Protein AF-C4MKK3-F1 (afdb_monomer)

Radius of gyration: 14.97 Å; Cα contacts (8 Å, |Δi|>4): 66; chains: 1; bounding box: 34×22×38 Å

pLDDT: mean 92.18, std 7.25, range [73.25, 98.06]

Mean predicted aligned error: 3.91 Å

InterPro domains:
  IPR036393 Acetylglutamate kinase-like superfamily [G3DSA:3.40.1160.10] (1-71)
  IPR036393 Acetylglutamate kinase-like superfamily [SSF53633] (2-70)

Nearest PDB structures (foldseek):
  7bix-assembly1_B  TM=9.824E-01  e=4.143E-04  Mycobacterium tuberculosis H37Rv
  7bes-assembly1_A  TM=9.893E-01  e=5.117E-04  Mycobacterium tuberculosis
  7bix-assembly2_J  TM=9.812E-01  e=4.445E-04  Mycobacterium tuberculosis H37Rv
  7bix-assembly2_I  TM=9.793E-01  e=5.890E-04  Mycobacterium tuberculosis H37Rv

Solvent-accessible surface area (backbone atoms only — not comparable to full-atom values): 4307 Å² total; per-residue (Å²): 107,74,60,58,44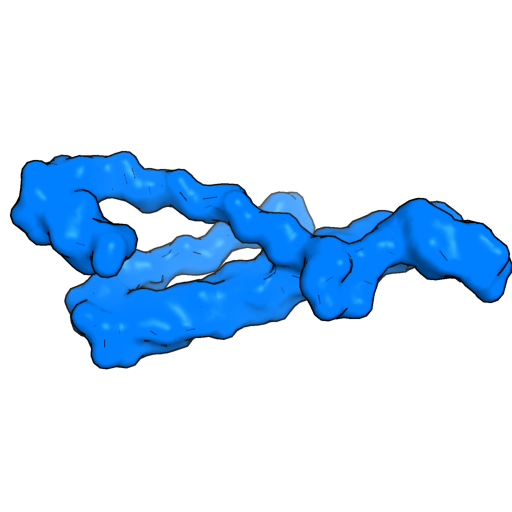,46,74,74,69,48,88,85,84,86,88,65,75,16,71,91,78,32,48,23,69,64,37,30,75,73,71,43,58,50,70,60,23,42,52,50,19,54,50,29,18,50,54,47,42,53,53,50,38,52,53,34,47,76,70,75,34,95,68,84,82,83,67,98,62,93,127

Foldseek 3Di:
DVVVCVVVVHDDDDQFWQVVPADLVVVVVVVDDSVVSVVVRLVSSVVVQVVVCVVCVVVVHDDDDDGPDDD

Organism: NCBI:txid29498

Sequence (71 aa):
EVKELVELGVQVGVVIGGGNLFRGAGLAEAGMNRVVGDHMGMLATVMNGLAMRDALHRAYVNARVMSAIPL

Secondary structure (DSSP, 8-state):
-HHHHHHTT---------TTT--HHHHHHTT--HHHHHHHHHHHHHHHHHHHHHHHHHTT-------SS--

Structure (mmCIF, N/CA/C/O backbone):
data_AF-C4MKK3-F1
#
_entry.id   AF-C4MKK3-F1
#
loop_
_atom_site.group_PDB
_atom_site.id
_atom_site.type_symbol
_atom_site.label_atom_id
_atom_site.label_alt_id
_atom_site.label_comp_id
_atom_site.label_asym_id
_atom_site.label_entity_id
_atom_site.label_seq_id
_atom_site.pdbx_PDB_ins_code
_atom_site.Cartn_x
_atom_site.Cartn_y
_atom_site.Cartn_z
_atom_site.occupancy
_atom_site.B_iso_or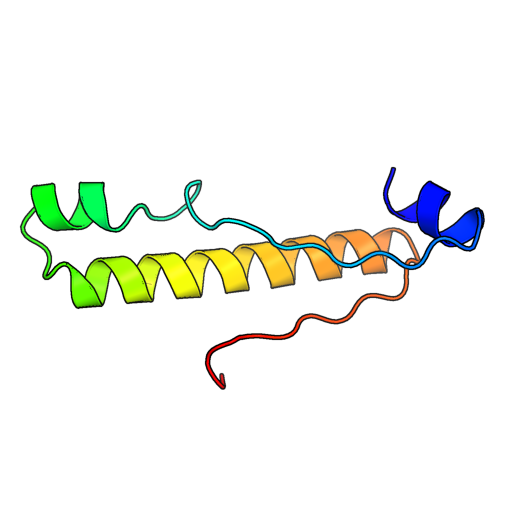_equiv
_atom_site.auth_seq_id
_atom_site.auth_comp_id
_atom_site.auth_asym_id
_atom_site.auth_atom_id
_atom_site.pdbx_PDB_model_num
ATOM 1 N N . GLU A 1 1 ? -7.768 8.347 11.031 1.00 89.31 1 GLU A N 1
ATOM 2 C CA . GLU A 1 1 ? -8.754 8.261 9.934 1.00 89.31 1 GLU A CA 1
ATOM 3 C C . GLU A 1 1 ? -9.176 6.823 9.640 1.00 89.31 1 GLU A C 1
ATOM 5 O O . GLU A 1 1 ? -10.258 6.456 10.062 1.00 89.31 1 GLU A O 1
ATOM 10 N N . VAL A 1 2 ? -8.345 5.957 9.036 1.00 94.62 2 VAL A N 1
ATOM 11 C CA . VAL A 1 2 ? -8.770 4.563 8.728 1.00 94.62 2 VAL A CA 1
ATOM 12 C C . VAL A 1 2 ? -9.255 3.797 9.967 1.00 94.62 2 VAL A C 1
ATOM 14 O O . VAL A 1 2 ? -10.252 3.089 9.897 1.00 94.62 2 VAL A O 1
ATOM 17 N N . LYS A 1 3 ? -8.591 3.981 11.116 1.00 96.00 3 LYS A N 1
ATOM 18 C CA . LYS A 1 3 ? -9.006 3.397 12.400 1.00 96.00 3 LYS A CA 1
ATOM 19 C C . LYS A 1 3 ? -10.444 3.758 12.785 1.00 96.00 3 LYS A C 1
ATOM 21 O O . LYS A 1 3 ? -11.207 2.875 13.140 1.00 96.00 3 LYS A O 1
ATOM 26 N N . GLU A 1 4 ? -10.801 5.031 12.663 1.00 97.19 4 GLU A N 1
ATOM 27 C CA . GLU A 1 4 ? -12.120 5.551 13.029 1.00 97.19 4 GLU A CA 1
ATOM 28 C C . GLU A 1 4 ? -13.216 4.945 12.145 1.00 97.19 4 GLU A C 1
ATOM 30 O O . GLU A 1 4 ? -14.246 4.512 12.645 1.00 97.19 4 GLU A O 1
ATOM 35 N N . LEU A 1 5 ? -12.961 4.801 10.838 1.00 97.12 5 LEU A N 1
ATOM 36 C CA . LEU A 1 5 ? -13.885 4.115 9.927 1.00 97.12 5 LEU A CA 1
ATOM 37 C C . LEU A 1 5 ? -14.121 2.657 10.345 1.00 97.12 5 LEU A C 1
ATOM 39 O O . LEU A 1 5 ? -15.258 2.188 10.354 1.00 97.12 5 LEU A O 1
ATOM 43 N N . VAL A 1 6 ? -13.052 1.948 10.714 1.00 96.62 6 VAL A N 1
ATOM 44 C CA . VAL A 1 6 ? -13.146 0.558 11.180 1.00 96.62 6 VAL A CA 1
ATOM 45 C C . VAL A 1 6 ? -13.897 0.472 12.515 1.00 96.62 6 VAL A C 1
ATOM 47 O O . VAL A 1 6 ? -14.715 -0.428 12.688 1.00 96.62 6 VAL A O 1
ATOM 50 N N . GLU A 1 7 ? -13.678 1.415 13.434 1.00 96.94 7 GLU A N 1
ATOM 51 C CA . GLU A 1 7 ? -14.397 1.505 14.717 1.00 96.94 7 GLU A CA 1
ATOM 52 C C . GLU A 1 7 ? -15.893 1.807 14.534 1.00 96.94 7 GLU A C 1
ATOM 54 O O . GLU A 1 7 ? -16.717 1.308 15.299 1.00 96.94 7 GLU A O 1
ATOM 59 N N . LEU A 1 8 ? -16.263 2.533 13.474 1.00 97.88 8 LEU A N 1
ATOM 60 C CA . LEU A 1 8 ? -17.654 2.742 13.052 1.00 97.88 8 LEU A CA 1
ATOM 61 C C . LEU A 1 8 ? -18.280 1.511 12.362 1.00 97.88 8 LEU A C 1
ATOM 63 O O . LEU A 1 8 ? -19.435 1.562 11.941 1.00 97.88 8 LEU A O 1
ATOM 67 N N . GLY A 1 9 ? -17.540 0.405 12.230 1.00 97.19 9 GLY A N 1
ATOM 68 C CA . GLY A 1 9 ? -18.008 -0.833 11.601 1.00 97.19 9 GLY A CA 1
ATOM 69 C C . GLY A 1 9 ? -17.922 -0.842 10.071 1.00 97.19 9 GLY A C 1
ATOM 70 O O . GLY A 1 9 ? -18.449 -1.758 9.435 1.00 97.19 9 GLY A O 1
A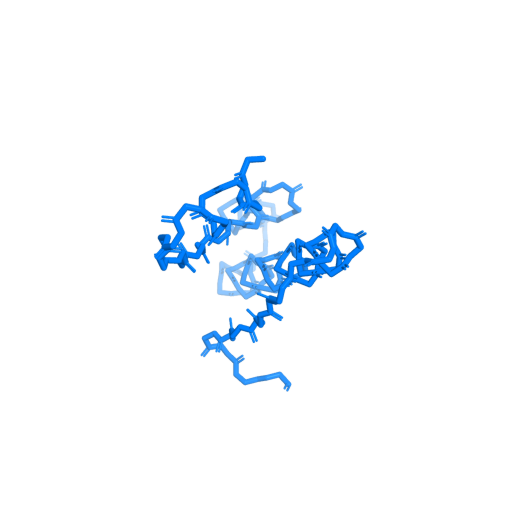TOM 71 N N . VAL A 1 10 ? -17.257 0.144 9.459 1.00 98.06 10 VAL A N 1
ATOM 72 C CA . VAL A 1 10 ? -17.075 0.207 8.003 1.00 98.06 10 VAL A CA 1
ATOM 73 C C . VAL A 1 10 ? -15.999 -0.787 7.565 1.00 98.06 10 VAL A C 1
ATOM 75 O O . VAL A 1 10 ? -14.897 -0.834 8.111 1.00 98.06 10 VAL A O 1
ATOM 78 N N . GLN A 1 11 ? -16.297 -1.564 6.525 1.00 97.56 11 GLN A N 1
ATOM 79 C CA . GLN A 1 11 ? -15.319 -2.436 5.878 1.00 97.56 11 GLN A CA 1
ATOM 80 C C . GLN A 1 11 ? -14.471 -1.625 4.894 1.00 97.56 11 GLN A C 1
ATOM 82 O O . GLN A 1 11 ? -14.997 -1.039 3.949 1.00 97.56 11 GLN A O 1
ATOM 87 N N . VAL A 1 12 ? -13.154 -1.588 5.113 1.00 97.31 12 VAL A N 1
ATOM 88 C CA . VAL A 1 12 ? -12.235 -0.735 4.346 1.00 97.31 12 VAL A CA 1
ATOM 89 C C . VAL A 1 12 ? -11.297 -1.578 3.483 1.00 97.31 12 VAL A C 1
ATOM 91 O O . VAL A 1 12 ? -10.562 -2.424 3.990 1.00 97.31 12 VAL A O 1
ATOM 94 N N . GLY A 1 13 ? -11.286 -1.298 2.177 1.00 97.44 13 GLY A N 1
ATOM 95 C CA . GLY A 1 13 ? -10.260 -1.749 1.235 1.00 97.44 13 GLY A CA 1
ATOM 96 C C . GLY A 1 13 ? -9.459 -0.555 0.718 1.00 97.44 13 GLY A C 1
ATOM 97 O O . GLY A 1 13 ? -10.044 0.461 0.349 1.00 97.44 13 GLY A O 1
ATOM 98 N N . VAL A 1 14 ? -8.128 -0.663 0.694 1.00 96.75 14 VAL A N 1
ATOM 99 C CA . VAL A 1 14 ? -7.234 0.423 0.257 1.00 96.75 14 VAL A CA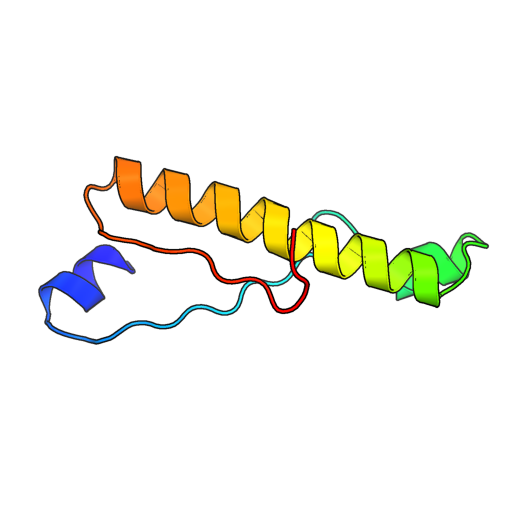 1
ATOM 100 C C . VAL A 1 14 ? -6.384 -0.039 -0.919 1.00 96.75 14 VAL A C 1
ATOM 102 O O . VAL A 1 14 ? -5.725 -1.074 -0.843 1.00 96.75 14 VAL A O 1
ATOM 105 N N . VAL A 1 15 ? -6.362 0.762 -1.986 1.00 97.12 15 VAL A N 1
ATOM 106 C CA . VAL A 1 15 ? -5.426 0.615 -3.107 1.00 97.12 15 VAL A CA 1
ATOM 107 C C . VAL A 1 15 ? -4.403 1.738 -3.014 1.00 97.12 15 VAL A C 1
ATOM 109 O O . VAL A 1 15 ? -4.769 2.912 -3.008 1.00 97.12 15 VAL A O 1
ATOM 112 N N . ILE A 1 16 ? -3.122 1.383 -2.930 1.00 95.94 16 ILE A N 1
ATOM 113 C CA . ILE A 1 16 ? -2.028 2.342 -2.767 1.00 95.94 16 ILE A CA 1
ATOM 114 C C . ILE A 1 16 ? -1.170 2.417 -4.031 1.00 95.94 16 ILE A C 1
ATOM 116 O O . ILE A 1 16 ? -0.805 1.399 -4.616 1.00 95.94 16 ILE A O 1
ATOM 120 N N . GLY A 1 17 ? -0.858 3.639 -4.464 1.00 95.06 17 GLY A N 1
ATOM 121 C CA . GLY A 1 17 ? 0.058 3.894 -5.576 1.00 95.06 17 GLY A CA 1
ATOM 122 C C . GLY A 1 17 ? 1.531 3.782 -5.162 1.00 95.06 17 GLY A C 1
ATOM 123 O O . GLY A 1 17 ? 1.847 3.789 -3.978 1.00 95.06 17 GLY A O 1
ATOM 124 N N . GLY A 1 18 ? 2.437 3.708 -6.143 1.00 93.69 18 GLY A N 1
ATOM 125 C CA . GLY A 1 18 ? 3.899 3.654 -5.953 1.00 93.69 18 GLY A CA 1
ATOM 126 C C . GLY A 1 18 ? 4.651 4.877 -6.497 1.00 93.69 18 GLY A C 1
ATOM 127 O O . GLY A 1 18 ? 5.880 4.909 -6.503 1.00 93.69 18 GLY A O 1
ATOM 128 N N . GLY A 1 19 ? 3.922 5.895 -6.972 1.00 89.88 19 GLY A N 1
ATOM 129 C CA . GLY A 1 19 ? 4.481 7.035 -7.713 1.00 89.88 19 GLY A CA 1
ATOM 130 C C . GLY A 1 19 ? 5.346 8.004 -6.898 1.00 89.88 19 GLY A C 1
ATOM 131 O O . GLY A 1 19 ? 5.893 8.943 -7.475 1.00 89.88 19 GLY A O 1
ATOM 132 N N . ASN A 1 20 ? 5.441 7.806 -5.581 1.00 88.75 20 ASN A N 1
ATOM 133 C CA . ASN A 1 20 ? 6.386 8.474 -4.681 1.00 88.75 20 ASN A CA 1
ATOM 134 C C . ASN A 1 20 ? 7.792 7.849 -4.715 1.00 88.75 20 ASN A C 1
ATOM 136 O O . ASN A 1 20 ? 8.735 8.514 -4.305 1.00 88.75 20 ASN A O 1
ATOM 140 N N . LEU A 1 21 ? 7.933 6.599 -5.174 1.00 84.56 21 LEU A N 1
ATOM 141 C CA . LEU A 1 21 ? 9.225 5.916 -5.303 1.00 84.56 21 LEU A CA 1
ATOM 142 C C . LEU A 1 21 ? 9.637 5.812 -6.771 1.00 84.56 21 LEU A C 1
ATOM 144 O O . LEU A 1 21 ? 10.692 6.305 -7.156 1.00 84.56 21 LEU A O 1
ATOM 148 N N . PHE A 1 22 ? 8.781 5.213 -7.602 1.00 82.31 22 PHE A N 1
ATOM 149 C CA . PHE A 1 22 ? 9.079 4.973 -9.011 1.00 82.31 22 PHE A CA 1
ATOM 150 C C . PHE A 1 22 ? 7.869 5.276 -9.890 1.00 82.31 22 PHE A C 1
ATOM 152 O O . PHE A 1 22 ? 6.734 4.906 -9.585 1.00 82.31 22 PHE A O 1
ATOM 159 N N . ARG A 1 23 ? 8.123 5.941 -11.019 1.00 79.50 23 ARG A N 1
ATOM 160 C CA . ARG A 1 23 ? 7.132 6.183 -12.072 1.00 79.50 23 ARG A CA 1
ATOM 161 C C . ARG A 1 23 ? 7.644 5.558 -13.363 1.00 79.50 23 ARG A C 1
ATOM 163 O O . ARG A 1 23 ? 8.619 6.051 -13.922 1.00 79.50 23 ARG A O 1
ATOM 170 N N . GLY A 1 24 ? 6.982 4.500 -13.836 1.00 73.25 24 GLY A N 1
ATOM 171 C CA . GLY A 1 24 ? 7.413 3.733 -15.014 1.00 73.25 24 GLY A CA 1
ATOM 172 C C . GLY A 1 24 ? 7.620 4.595 -16.263 1.00 73.25 24 GLY A C 1
ATOM 173 O O . GLY A 1 24 ? 8.622 4.440 -16.952 1.00 73.25 24 GLY A O 1
ATOM 174 N N . ALA A 1 25 ? 6.745 5.584 -16.490 1.00 74.00 25 ALA A N 1
ATOM 175 C CA . ALA A 1 25 ? 6.889 6.541 -17.591 1.00 74.00 25 ALA A CA 1
ATOM 176 C C . ALA A 1 25 ? 8.187 7.368 -17.501 1.00 74.00 25 ALA A C 1
ATOM 178 O O . ALA A 1 25 ? 8.909 7.470 -18.485 1.00 74.00 25 ALA A O 1
ATOM 179 N N . GLY A 1 26 ? 8.528 7.884 -16.314 1.00 73.75 26 GLY A N 1
ATOM 180 C CA . GLY A 1 26 ? 9.758 8.660 -16.122 1.00 73.75 26 GLY A CA 1
ATOM 181 C C . GLY A 1 26 ? 11.025 7.806 -16.232 1.00 73.75 26 GLY A C 1
ATOM 182 O O . GLY A 1 26 ? 12.045 8.266 -16.732 1.00 73.75 26 GLY A O 1
ATOM 183 N N . LEU A 1 27 ? 10.958 6.534 -15.825 1.00 75.38 27 LEU A N 1
ATOM 184 C CA . LEU A 1 27 ? 12.064 5.590 -16.016 1.00 75.38 27 LEU A CA 1
ATOM 185 C C . LEU A 1 27 ? 12.263 5.245 -17.497 1.00 75.38 27 LEU A C 1
ATOM 187 O O . LEU A 1 27 ? 13.401 5.129 -17.949 1.00 75.38 27 LEU A O 1
ATOM 191 N N . ALA A 1 28 ? 11.174 5.118 -18.259 1.00 76.38 28 ALA A N 1
ATOM 192 C CA . ALA A 1 28 ? 11.242 4.880 -19.696 1.00 76.38 28 ALA A CA 1
ATOM 193 C C . ALA A 1 28 ? 11.869 6.063 -20.450 1.00 76.38 28 ALA A C 1
ATOM 195 O O . ALA A 1 28 ? 12.710 5.852 -21.323 1.00 76.38 28 ALA A O 1
ATOM 196 N N . GLU A 1 29 ? 11.531 7.299 -20.072 1.00 75.56 29 GLU A N 1
ATOM 197 C CA . GLU A 1 29 ? 12.177 8.511 -20.603 1.00 75.56 29 GLU A CA 1
ATOM 198 C C . GLU A 1 29 ? 13.678 8.561 -20.284 1.00 75.56 29 GLU A C 1
ATOM 200 O O . GLU A 1 29 ? 14.470 9.019 -21.105 1.00 75.56 29 GLU A O 1
ATOM 205 N N . ALA A 1 30 ? 14.090 8.015 -19.137 1.00 80.38 30 ALA A N 1
ATOM 206 C CA . ALA A 1 30 ? 15.494 7.878 -18.754 1.00 80.38 30 ALA A CA 1
ATOM 207 C C . ALA A 1 30 ? 16.230 6.716 -19.464 1.00 80.38 30 ALA A C 1
ATOM 209 O O . ALA A 1 30 ? 17.376 6.416 -19.126 1.00 80.38 30 ALA A O 1
ATOM 210 N N . GLY A 1 31 ? 15.596 6.052 -20.438 1.00 82.94 31 GLY A N 1
ATOM 211 C CA . GLY A 1 31 ? 16.194 4.977 -21.236 1.00 82.94 31 GLY A CA 1
ATOM 212 C C . GLY A 1 31 ? 15.993 3.567 -20.674 1.00 82.94 31 GLY A C 1
ATOM 213 O O . GLY A 1 31 ? 16.556 2.611 -21.210 1.00 82.94 31 GLY A O 1
ATOM 214 N N . MET A 1 32 ? 15.193 3.399 -19.617 1.00 83.69 32 MET A N 1
ATOM 215 C CA . MET A 1 32 ? 14.837 2.076 -19.101 1.00 83.69 32 MET A CA 1
ATOM 216 C C . MET A 1 32 ? 13.786 1.403 -19.993 1.00 83.69 32 MET A C 1
ATOM 218 O O . MET A 1 32 ? 12.909 2.051 -20.562 1.00 83.69 32 MET A O 1
ATOM 222 N N . ASN A 1 33 ? 13.808 0.071 -20.076 1.00 89.81 33 ASN A N 1
ATOM 223 C CA . ASN A 1 33 ? 12.697 -0.655 -20.685 1.00 89.81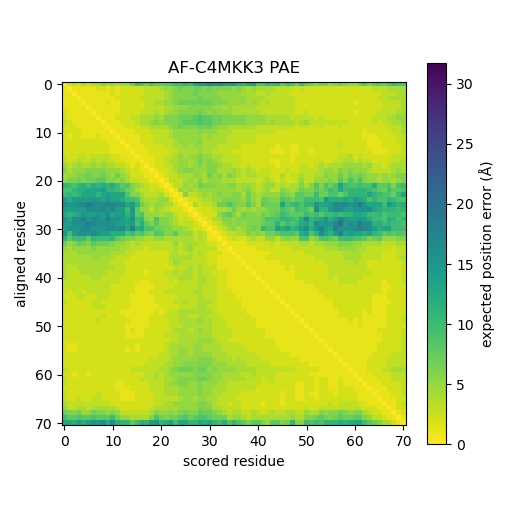 33 ASN A CA 1
ATOM 224 C C . ASN A 1 33 ? 11.407 -0.377 -19.895 1.00 89.81 33 ASN A C 1
ATOM 226 O O . ASN A 1 33 ? 11.351 -0.618 -18.688 1.00 89.81 33 ASN A O 1
ATOM 230 N N . ARG A 1 34 ? 10.362 0.086 -20.587 1.00 86.69 34 ARG A N 1
ATOM 231 C CA . ARG A 1 34 ? 9.069 0.431 -19.985 1.00 86.69 34 ARG A CA 1
ATOM 232 C C . ARG A 1 34 ? 8.486 -0.686 -19.114 1.00 86.69 34 ARG A C 1
ATOM 234 O O . ARG A 1 34 ? 8.006 -0.397 -18.027 1.00 86.69 34 ARG A O 1
ATOM 241 N N . VAL A 1 35 ? 8.589 -1.947 -19.539 1.00 90.62 35 VAL A N 1
ATOM 242 C CA . VAL A 1 35 ? 8.081 -3.100 -18.771 1.00 90.62 35 VAL A CA 1
ATOM 243 C C . VAL A 1 35 ? 8.814 -3.238 -17.436 1.00 90.62 35 VAL A C 1
ATOM 245 O O . VAL A 1 35 ? 8.193 -3.463 -16.401 1.00 90.62 35 VAL A O 1
ATOM 248 N N . VAL A 1 36 ? 10.136 -3.048 -17.439 1.00 89.69 36 VAL A N 1
ATOM 249 C CA . VAL A 1 36 ? 10.946 -3.071 -16.211 1.00 89.69 36 VAL A CA 1
ATOM 250 C C . VAL A 1 36 ? 10.574 -1.894 -15.309 1.00 89.69 36 VAL A C 1
ATOM 252 O O . VAL A 1 36 ? 10.404 -2.080 -14.105 1.00 89.69 36 VAL A O 1
ATOM 255 N N . GLY A 1 37 ? 10.365 -0.707 -15.884 1.00 90.19 37 GLY A N 1
ATOM 256 C CA . GLY A 1 37 ? 9.893 0.467 -15.147 1.00 90.19 37 GLY A CA 1
ATOM 257 C C . GLY A 1 37 ? 8.523 0.257 -14.492 1.00 90.19 37 GLY A C 1
ATOM 258 O O . GLY A 1 37 ? 8.323 0.652 -13.343 1.00 90.19 37 GLY A O 1
ATOM 259 N N . ASP A 1 38 ? 7.596 -0.412 -15.178 1.00 90.56 38 ASP A N 1
ATOM 260 C CA . ASP A 1 38 ? 6.276 -0.748 -14.637 1.00 90.56 38 ASP A CA 1
ATOM 261 C C . ASP A 1 38 ? 6.371 -1.816 -13.531 1.00 90.56 38 ASP A C 1
ATOM 263 O O . ASP A 1 38 ? 5.712 -1.685 -12.498 1.00 90.56 38 ASP A O 1
ATOM 267 N N . HIS A 1 39 ? 7.251 -2.818 -13.668 1.00 92.50 39 HIS A N 1
ATOM 268 C CA . HIS A 1 39 ? 7.546 -3.773 -12.588 1.00 92.50 39 HIS A CA 1
ATOM 269 C C . HIS A 1 39 ? 8.110 -3.076 -11.343 1.00 92.50 39 HIS A C 1
ATOM 271 O O . HIS A 1 39 ? 7.675 -3.363 -10.227 1.00 92.50 39 HIS A O 1
ATOM 277 N N . MET A 1 40 ? 9.027 -2.120 -11.517 1.00 92.25 40 MET A N 1
ATOM 278 C CA . MET A 1 40 ? 9.533 -1.301 -10.410 1.00 92.25 40 MET A CA 1
ATOM 279 C C . MET A 1 40 ? 8.417 -0.469 -9.767 1.00 92.25 40 MET A C 1
ATOM 281 O O . MET A 1 40 ? 8.352 -0.363 -8.542 1.00 92.25 40 MET A O 1
ATOM 285 N N . GLY A 1 41 ? 7.500 0.069 -10.574 1.00 92.44 41 GLY A N 1
ATOM 286 C CA . GLY A 1 41 ? 6.301 0.753 -10.090 1.00 92.44 41 GLY A CA 1
ATOM 287 C C . GLY A 1 41 ? 5.380 -0.157 -9.269 1.00 92.44 41 GLY A C 1
ATOM 288 O O . GLY A 1 41 ? 4.897 0.259 -8.217 1.00 92.44 41 GLY A O 1
ATOM 2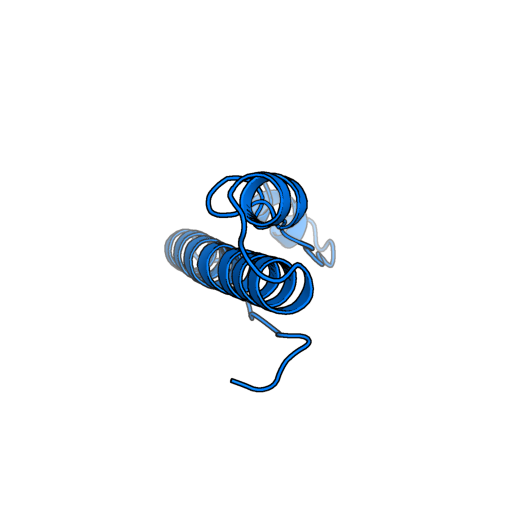89 N N . MET A 1 42 ? 5.173 -1.407 -9.691 1.00 94.44 42 MET A N 1
ATOM 290 C CA . MET A 1 42 ? 4.395 -2.390 -8.925 1.00 94.44 42 MET A CA 1
ATOM 291 C C . MET A 1 42 ? 5.095 -2.806 -7.626 1.00 94.44 42 MET A C 1
ATOM 293 O O . MET A 1 42 ? 4.447 -2.941 -6.596 1.00 94.44 42 MET A O 1
ATOM 297 N N . LEU A 1 43 ? 6.420 -2.950 -7.616 1.00 95.56 43 LEU A N 1
ATOM 298 C CA . LEU A 1 43 ? 7.148 -3.202 -6.368 1.00 95.56 43 LEU A CA 1
ATOM 299 C C . LEU A 1 43 ? 7.056 -2.006 -5.411 1.00 95.56 43 LEU A C 1
ATOM 301 O O . LEU A 1 43 ? 6.893 -2.195 -4.206 1.00 95.56 43 LEU A O 1
ATOM 305 N N . ALA A 1 44 ? 7.065 -0.776 -5.928 1.00 95.94 44 ALA A N 1
ATOM 306 C CA . ALA A 1 44 ? 6.856 0.415 -5.110 1.00 95.94 44 ALA A CA 1
ATOM 307 C C . ALA A 1 44 ? 5.485 0.437 -4.412 1.00 95.94 44 ALA A C 1
ATOM 309 O O . ALA A 1 44 ? 5.401 0.852 -3.253 1.00 95.94 44 ALA A O 1
ATOM 310 N N . THR A 1 45 ? 4.411 -0.028 -5.066 1.00 96.56 45 THR A N 1
ATOM 311 C CA . THR A 1 45 ? 3.088 -0.120 -4.416 1.00 96.56 45 THR A CA 1
ATOM 312 C C . THR A 1 45 ? 3.110 -1.136 -3.275 1.00 96.56 45 THR A C 1
ATOM 314 O O . THR A 1 45 ? 2.559 -0.869 -2.208 1.00 96.56 45 THR A O 1
ATOM 317 N N . VAL A 1 46 ? 3.813 -2.260 -3.448 1.00 96.62 46 VAL A N 1
ATOM 318 C CA . VAL A 1 46 ? 3.999 -3.272 -2.398 1.00 96.62 46 VAL A CA 1
ATOM 319 C C . VAL A 1 46 ? 4.776 -2.697 -1.214 1.00 96.62 46 VAL A C 1
ATOM 321 O O . VAL A 1 46 ? 4.357 -2.881 -0.070 1.00 96.62 46 VAL A O 1
ATOM 324 N N . MET A 1 47 ? 5.867 -1.966 -1.461 1.00 96.75 47 MET A N 1
ATOM 325 C CA . MET A 1 47 ? 6.656 -1.319 -0.402 1.00 96.75 47 MET A CA 1
ATOM 326 C C . MET A 1 47 ? 5.794 -0.356 0.421 1.00 96.75 47 MET A C 1
ATOM 328 O O . MET A 1 47 ? 5.795 -0.415 1.653 1.00 96.75 47 MET A O 1
ATOM 332 N N . ASN A 1 48 ? 4.992 0.473 -0.250 1.00 97.25 48 ASN A N 1
ATOM 333 C CA . ASN A 1 48 ? 4.058 1.369 0.425 1.00 97.25 48 ASN A CA 1
ATOM 334 C C . ASN A 1 48 ? 2.962 0.605 1.183 1.00 97.25 48 ASN A C 1
ATOM 336 O O . ASN A 1 48 ? 2.602 0.995 2.293 1.00 97.25 48 ASN A O 1
ATOM 340 N N . GLY A 1 49 ? 2.451 -0.496 0.626 1.00 97.38 49 GLY A N 1
ATOM 341 C CA . GLY A 1 49 ? 1.476 -1.359 1.292 1.00 97.38 49 GLY A CA 1
ATOM 342 C C . GLY A 1 49 ? 2.019 -1.965 2.588 1.00 97.38 49 GLY A C 1
ATOM 343 O O . GLY A 1 49 ? 1.330 -1.958 3.609 1.00 97.38 49 GLY A O 1
ATOM 344 N N . LEU A 1 50 ? 3.275 -2.425 2.585 1.00 97.31 50 LEU A N 1
ATOM 345 C CA . LEU A 1 50 ? 3.955 -2.917 3.787 1.00 97.31 50 LEU A CA 1
ATOM 346 C C . LEU A 1 50 ? 4.120 -1.814 4.839 1.00 97.31 50 LEU A C 1
ATOM 348 O O . LEU A 1 50 ? 3.804 -2.046 6.008 1.00 97.31 50 LEU A O 1
ATOM 352 N N . ALA A 1 51 ? 4.547 -0.617 4.426 1.00 97.56 51 ALA A N 1
ATOM 353 C CA . ALA A 1 51 ? 4.678 0.533 5.320 1.00 97.56 51 ALA A CA 1
ATOM 354 C C . ALA A 1 51 ? 3.325 0.947 5.929 1.00 97.56 51 ALA A C 1
ATOM 356 O O . ALA A 1 51 ? 3.227 1.190 7.132 1.00 97.56 51 ALA A O 1
ATOM 357 N N . MET A 1 52 ? 2.262 0.971 5.120 1.00 97.25 52 MET A N 1
ATOM 358 C CA . MET A 1 52 ? 0.910 1.294 5.580 1.00 97.25 52 MET A CA 1
ATOM 359 C C . MET A 1 52 ? 0.368 0.237 6.547 1.00 97.25 52 MET A C 1
ATOM 361 O O . MET A 1 52 ?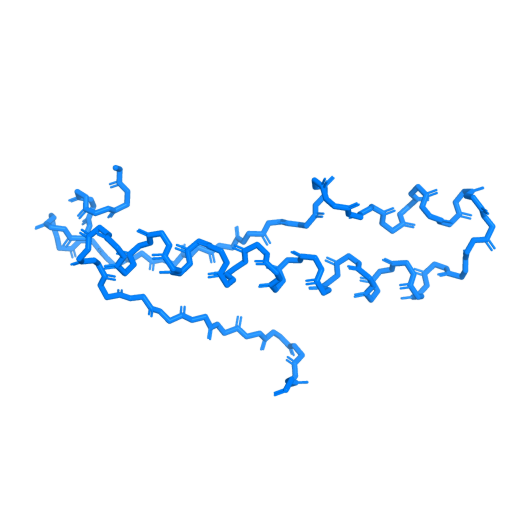 -0.217 0.593 7.568 1.00 97.25 52 MET A O 1
ATOM 365 N N . ARG A 1 53 ? 0.583 -1.056 6.273 1.00 97.62 53 ARG A N 1
ATOM 366 C CA . ARG A 1 53 ? 0.185 -2.137 7.187 1.00 97.62 53 ARG A CA 1
ATOM 367 C C . ARG A 1 53 ? 0.857 -1.994 8.543 1.00 97.62 53 ARG A C 1
ATOM 369 O O . ARG A 1 53 ? 0.182 -2.108 9.558 1.00 97.62 53 ARG A O 1
ATOM 376 N N . ASP A 1 54 ? 2.163 -1.750 8.553 1.00 98.00 54 ASP A N 1
ATOM 377 C CA . ASP A 1 54 ? 2.917 -1.563 9.790 1.00 98.00 54 ASP A CA 1
ATOM 378 C C . ASP A 1 54 ? 2.404 -0.351 10.590 1.00 98.00 54 ASP A C 1
ATOM 380 O O . ASP A 1 54 ? 2.177 -0.452 11.795 1.00 98.00 54 ASP A O 1
ATOM 384 N N . ALA A 1 55 ? 2.118 0.769 9.919 1.00 97.56 55 ALA A N 1
ATOM 385 C CA . ALA A 1 55 ? 1.503 1.931 10.557 1.00 97.56 55 ALA A CA 1
ATOM 386 C C . ALA A 1 55 ? 0.112 1.619 11.148 1.00 97.56 55 ALA A C 1
ATOM 388 O O . ALA A 1 55 ? -0.188 2.036 12.268 1.00 97.56 55 ALA A O 1
ATOM 389 N N . LEU A 1 56 ? -0.723 0.854 10.435 1.00 97.69 56 LEU A N 1
ATOM 390 C CA . LEU A 1 56 ? -2.035 0.416 10.925 1.00 97.69 56 LEU A CA 1
ATOM 391 C C . LEU A 1 56 ? -1.910 -0.532 12.124 1.00 97.69 56 LEU A C 1
ATOM 393 O O . LEU A 1 56 ? -2.618 -0.355 13.114 1.00 97.69 56 LEU A O 1
ATOM 397 N N . HIS A 1 57 ? -0.972 -1.480 12.086 1.00 97.75 57 HIS A N 1
ATOM 398 C CA . HIS A 1 57 ? -0.699 -2.387 13.205 1.00 97.75 57 HIS A CA 1
ATOM 399 C C . HIS A 1 57 ? -0.223 -1.623 14.444 1.00 97.75 57 HIS A C 1
ATOM 401 O O . HIS A 1 57 ? -0.742 -1.862 15.533 1.00 97.75 57 HIS A O 1
ATOM 407 N N . ARG A 1 58 ? 0.677 -0.641 14.289 1.00 97.56 58 ARG A N 1
ATOM 408 C CA . ARG A 1 58 ? 1.103 0.256 15.383 1.00 97.56 58 ARG A CA 1
ATOM 409 C C . ARG A 1 58 ? -0.036 1.114 15.941 1.00 97.56 58 ARG A C 1
ATOM 411 O O . ARG A 1 58 ? 0.012 1.507 17.102 1.00 97.56 58 ARG A O 1
ATOM 418 N N . ALA A 1 59 ? -1.071 1.374 15.144 1.00 96.75 59 ALA A N 1
ATOM 419 C CA . ALA A 1 59 ? -2.299 2.038 15.577 1.00 96.75 59 ALA A CA 1
ATOM 420 C C . ALA A 1 59 ? -3.357 1.071 16.156 1.00 96.75 59 ALA A C 1
ATOM 422 O O . ALA A 1 59 ? -4.472 1.506 16.471 1.00 96.75 59 ALA A O 1
ATOM 423 N N . TYR A 1 60 ? -3.015 -0.211 16.331 1.00 96.62 60 TYR A N 1
ATOM 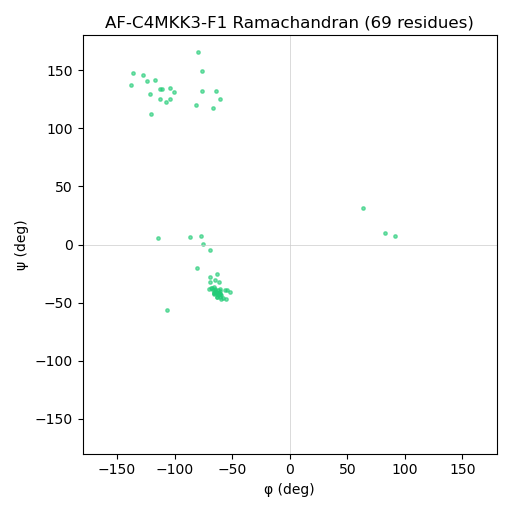424 C CA . TYR A 1 60 ? -3.896 -1.291 16.792 1.00 96.62 60 TYR A CA 1
ATOM 425 C C . TYR A 1 60 ? -5.065 -1.597 15.842 1.00 96.62 60 TYR A C 1
ATOM 427 O O . TYR A 1 60 ? -6.144 -1.992 16.277 1.00 96.62 60 TYR A O 1
ATOM 435 N N . VAL A 1 61 ? -4.860 -1.416 14.536 1.00 97.94 61 VAL A N 1
ATOM 436 C CA . VAL A 1 61 ? -5.831 -1.763 13.491 1.00 97.94 61 VAL A CA 1
ATOM 437 C C . VAL A 1 61 ? -5.392 -3.047 12.797 1.00 97.94 61 VAL A C 1
ATOM 439 O O . VAL A 1 61 ? -4.288 -3.131 12.260 1.00 97.94 61 VAL A O 1
ATOM 442 N N . ASN A 1 62 ? -6.275 -4.045 12.758 1.00 97.12 62 ASN A N 1
ATOM 443 C CA . ASN A 1 62 ? -6.031 -5.274 12.008 1.00 97.12 62 ASN A CA 1
ATOM 444 C C . ASN A 1 62 ? -5.999 -4.980 10.504 1.00 97.12 62 ASN A C 1
ATOM 446 O O . ASN A 1 62 ? -6.998 -4.569 9.920 1.00 97.12 62 ASN A O 1
ATOM 450 N N . ALA A 1 63 ? -4.855 -5.230 9.871 1.00 97.81 63 ALA A N 1
ATOM 451 C CA . ALA A 1 63 ? -4.656 -5.012 8.441 1.00 97.81 63 ALA A CA 1
ATOM 452 C C . ALA A 1 63 ? -3.919 -6.188 7.790 1.00 97.81 63 ALA A C 1
ATOM 454 O O . ALA A 1 63 ? -3.044 -6.807 8.405 1.00 97.81 63 ALA A O 1
ATOM 455 N N . ARG A 1 64 ? -4.239 -6.470 6.524 1.00 97.31 64 ARG A N 1
ATOM 456 C CA . ARG A 1 64 ? -3.523 -7.428 5.670 1.00 97.31 64 ARG A CA 1
ATOM 457 C C . ARG A 1 64 ? -3.145 -6.760 4.355 1.00 97.31 64 ARG A C 1
ATOM 459 O O . ARG A 1 64 ? -3.888 -5.929 3.849 1.00 97.31 64 ARG A O 1
ATOM 466 N N . VAL A 1 65 ? -1.995 -7.148 3.815 1.00 97.25 65 VAL A N 1
ATOM 467 C CA . VAL A 1 65 ? -1.539 -6.726 2.485 1.00 97.25 65 VAL A CA 1
ATOM 468 C C . VAL A 1 65 ? -1.740 -7.892 1.539 1.00 97.25 65 VAL A C 1
ATOM 470 O O . VAL A 1 65 ? -1.408 -9.027 1.879 1.00 97.25 65 VAL A O 1
ATOM 473 N N . MET A 1 66 ? -2.281 -7.601 0.364 1.00 97.19 66 MET A N 1
ATOM 474 C CA . MET A 1 66 ? -2.411 -8.542 -0.739 1.00 97.19 66 MET A CA 1
ATOM 475 C C . MET A 1 66 ? -1.724 -7.923 -1.950 1.00 97.19 66 MET A C 1
ATOM 477 O O . MET A 1 66 ? -1.806 -6.713 -2.157 1.00 97.19 66 MET A O 1
ATOM 481 N N . SER A 1 67 ? -1.025 -8.746 -2.721 1.00 96.44 67 SER A N 1
ATOM 482 C CA . SER A 1 67 ? -0.295 -8.314 -3.909 1.00 96.44 67 SER A CA 1
ATOM 483 C C . SER A 1 67 ? -0.888 -8.983 -5.142 1.00 96.44 67 SER A C 1
ATOM 485 O O . SER A 1 67 ? -1.261 -10.154 -5.095 1.00 96.44 67 SER A O 1
ATOM 487 N N . ALA A 1 68 ? -0.967 -8.235 -6.244 1.00 95.06 68 ALA A N 1
ATOM 488 C CA . ALA A 1 68 ? -1.371 -8.774 -7.541 1.00 95.06 68 ALA A CA 1
ATOM 489 C C . ALA A 1 68 ? -0.310 -9.724 -8.121 1.00 95.06 68 ALA A C 1
ATOM 491 O O . ALA A 1 68 ? -0.639 -10.643 -8.865 1.00 95.06 68 ALA A O 1
ATOM 492 N N . ILE A 1 69 ? 0.957 -9.506 -7.756 1.00 92.00 69 ILE A N 1
ATOM 493 C CA . ILE A 1 69 ? 2.071 -10.395 -8.076 1.00 92.00 69 ILE A CA 1
ATOM 494 C C . 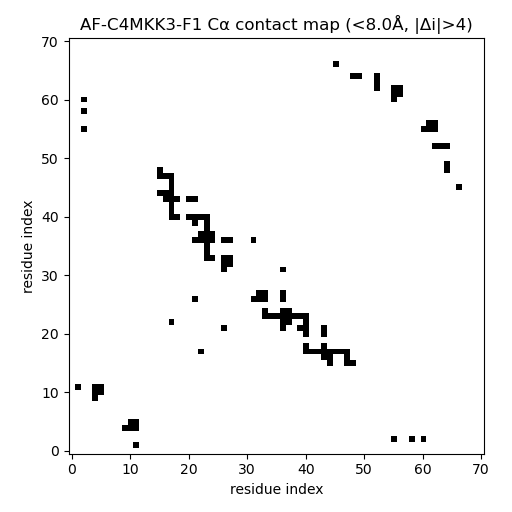ILE A 1 69 ? 2.403 -11.256 -6.849 1.00 92.00 69 ILE A C 1
ATOM 496 O O . ILE A 1 69 ? 2.525 -10.702 -5.751 1.00 92.00 69 ILE A O 1
ATOM 500 N N . PRO A 1 70 ? 2.536 -12.585 -6.988 1.00 89.81 70 PRO A N 1
ATOM 501 C CA . PRO A 1 70 ? 3.033 -13.418 -5.901 1.00 89.81 70 PRO A CA 1
ATOM 502 C C . PRO A 1 70 ? 4.486 -13.031 -5.595 1.00 89.81 70 PRO A C 1
ATOM 504 O O . PRO A 1 70 ? 5.294 -12.883 -6.514 1.00 89.81 70 PRO A O 1
ATOM 507 N N . LEU A 1 71 ? 4.779 -12.834 -4.310 1.00 78.12 71 LEU A N 1
ATOM 508 C CA . LEU A 1 71 ? 6.085 -12.445 -3.771 1.00 78.12 71 LEU A CA 1
ATOM 509 C C . LEU A 1 71 ? 6.565 -13.477 -2.759 1.00 78.12 71 LEU A C 1
ATOM 511 O O . LEU A 1 71 ? 5.694 -14.009 -2.031 1.00 78.12 71 LEU A O 1
#